Protein AF-A0A948RFN3-F1 (afdb_monomer_lite)

pLDDT: mean 95.17, std 4.59, range [65.12, 98.31]

Sequence (77 aa):
RVVLWMNIYLAVIFVVNTLTGSNYLFLAEKPPVATLLDLLPEWPWYILWIEVIGVAISLILYLPFAIQDWRVKAKAV

Secondary structure (DSSP, 8-state):
-HHHHHHHHHHHHHHHHHHH---GGG-SS--SS--GGGGSPSTTHHHHHHHHHHHHHHHHHHHHHHHHHHHHHHH--

Structure (mmCIF, N/CA/C/O backbone):
data_AF-A0A948RFN3-F1
#
_entry.id   AF-A0A948RFN3-F1
#
loop_
_atom_site.group_PDB
_atom_site.id
_atom_site.type_symbol
_atom_site.label_atom_id
_atom_site.label_alt_id
_atom_site.label_comp_id
_atom_site.label_asym_id
_atom_site.label_entity_id
_atom_site.label_seq_id
_atom_site.pdbx_PDB_ins_code
_atom_site.Cartn_x
_atom_site.Cartn_y
_atom_site.Cartn_z
_atom_site.occupancy
_atom_site.B_iso_or_equiv
_atom_site.auth_seq_id
_atom_site.auth_comp_id
_atom_site.auth_asym_id
_atom_site.auth_atom_id
_atom_site.pdbx_PDB_model_num
ATOM 1 N N . ARG A 1 1 ? -13.963 -5.528 0.502 1.00 90.56 1 ARG A N 1
ATOM 2 C CA . ARG A 1 1 ? -14.250 -4.916 -0.824 1.00 90.56 1 ARG A CA 1
ATOM 3 C C . ARG A 1 1 ? -13.106 -4.032 -1.317 1.00 90.56 1 ARG A C 1
ATOM 5 O O . ARG A 1 1 ? -12.632 -4.293 -2.407 1.00 90.56 1 ARG A O 1
ATOM 12 N N . VAL A 1 2 ? -12.656 -3.027 -0.555 1.00 92.19 2 VAL A N 1
ATOM 13 C CA . VAL A 1 2 ? -11.579 -2.108 -0.994 1.00 92.19 2 VAL A CA 1
ATOM 14 C C . VAL A 1 2 ? -10.280 -2.850 -1.335 1.00 92.19 2 VAL A C 1
ATOM 16 O O . VAL A 1 2 ? -9.768 -2.682 -2.432 1.00 92.19 2 VAL A O 1
ATOM 19 N N . VAL A 1 3 ? -9.816 -3.745 -0.453 1.00 94.12 3 VAL A N 1
ATOM 20 C CA . VAL A 1 3 ? -8.591 -4.546 -0.671 1.00 94.12 3 VAL A CA 1
ATOM 21 C C . VAL A 1 3 ? -8.658 -5.388 -1.950 1.00 94.12 3 VAL A C 1
ATOM 23 O O . VAL A 1 3 ? -7.686 -5.450 -2.695 1.00 94.12 3 VAL A O 1
ATOM 26 N N . LEU A 1 4 ? -9.825 -5.975 -2.240 1.00 96.06 4 LEU A N 1
ATOM 27 C CA . LEU A 1 4 ? -10.047 -6.769 -3.451 1.00 96.06 4 LEU A CA 1
ATOM 28 C C . LEU A 1 4 ? -9.910 -5.910 -4.714 1.00 96.06 4 LEU A C 1
ATOM 30 O O . LEU A 1 4 ? -9.182 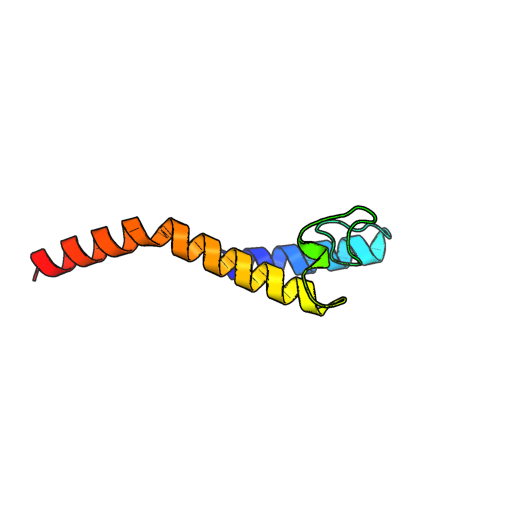-6.280 -5.625 1.00 96.06 4 LEU A O 1
ATOM 34 N N . TRP A 1 5 ? -10.582 -4.755 -4.758 1.00 97.06 5 TRP A N 1
ATOM 35 C CA . TRP A 1 5 ? -10.484 -3.849 -5.905 1.00 97.06 5 TRP A CA 1
ATOM 36 C C . TRP A 1 5 ? -9.072 -3.296 -6.092 1.00 97.06 5 TRP A C 1
ATOM 38 O O . TRP A 1 5 ? -8.620 -3.193 -7.227 1.00 97.06 5 TRP A O 1
ATOM 48 N N . MET A 1 6 ? -8.360 -3.005 -4.999 1.00 95.31 6 MET A N 1
ATOM 49 C CA . MET A 1 6 ? -6.952 -2.606 -5.059 1.00 95.31 6 MET A CA 1
ATOM 50 C C . MET A 1 6 ? -6.068 -3.696 -5.664 1.00 95.31 6 MET A C 1
ATOM 52 O O . MET A 1 6 ? -5.272 -3.399 -6.544 1.00 95.31 6 MET A O 1
ATOM 56 N N . ASN A 1 7 ? -6.242 -4.954 -5.254 1.00 96.19 7 ASN A N 1
ATOM 57 C CA . ASN A 1 7 ? -5.475 -6.077 -5.794 1.00 96.19 7 ASN A CA 1
ATOM 58 C C . ASN A 1 7 ? -5.782 -6.331 -7.282 1.00 96.19 7 ASN A C 1
ATOM 60 O O . ASN A 1 7 ? -4.871 -6.579 -8.067 1.00 96.19 7 ASN A O 1
ATOM 64 N N . ILE A 1 8 ? -7.049 -6.202 -7.698 1.00 98.12 8 ILE A N 1
ATOM 65 C CA . ILE A 1 8 ? -7.429 -6.269 -9.121 1.00 98.12 8 ILE A CA 1
ATOM 66 C C . ILE A 1 8 ? -6.748 -5.142 -9.908 1.00 98.12 8 ILE A C 1
ATOM 68 O O . ILE A 1 8 ? -6.167 -5.390 -10.962 1.00 98.12 8 ILE A O 1
ATOM 72 N N . TYR A 1 9 ? -6.790 -3.911 -9.395 1.00 97.50 9 TYR A N 1
ATOM 73 C CA . TYR A 1 9 ? -6.136 -2.767 -10.027 1.00 97.50 9 TYR A CA 1
ATOM 74 C C . TYR A 1 9 ? -4.614 -2.951 -10.117 1.00 97.50 9 TYR A C 1
ATOM 76 O O . TYR A 1 9 ? -4.035 -2.713 -11.174 1.00 97.50 9 TYR A O 1
ATOM 84 N N . LEU A 1 10 ? -3.980 -3.452 -9.053 1.00 96.81 10 LEU A N 1
ATOM 85 C CA . LEU A 1 10 ? -2.554 -3.773 -9.019 1.00 96.81 10 LEU A CA 1
ATOM 86 C C . LEU A 1 10 ? -2.196 -4.800 -10.095 1.00 96.81 10 LEU A C 1
ATOM 88 O O . LEU A 1 10 ? -1.260 -4.570 -10.855 1.00 96.81 10 LEU A O 1
ATOM 92 N N . ALA A 1 11 ? -2.967 -5.884 -10.217 1.00 97.50 11 ALA A N 1
ATOM 93 C CA . ALA A 1 11 ? -2.748 -6.901 -11.242 1.00 97.50 11 ALA A CA 1
ATOM 94 C C . ALA A 1 11 ? -2.852 -6.325 -12.666 1.00 97.50 11 ALA A C 1
ATOM 96 O O . ALA A 1 11 ? -2.016 -6.624 -13.517 1.00 97.50 11 ALA A O 1
ATOM 97 N N . VAL A 1 12 ? -3.834 -5.453 -12.921 1.00 98.31 12 VAL A N 1
ATOM 98 C CA . VAL A 1 12 ? -3.975 -4.768 -14.216 1.00 98.31 12 VAL A CA 1
ATOM 99 C C . VAL A 1 12 ? -2.764 -3.879 -14.501 1.00 98.31 12 VAL A C 1
ATOM 101 O O . VAL A 1 12 ? -2.180 -3.971 -15.578 1.00 98.31 12 VAL A O 1
ATOM 104 N N . ILE A 1 13 ? -2.355 -3.043 -13.544 1.00 98.00 13 ILE A N 1
ATOM 105 C CA . ILE A 1 13 ? -1.203 -2.147 -13.717 1.00 98.00 13 ILE A CA 1
ATOM 106 C C . ILE A 1 13 ? 0.101 -2.929 -13.867 1.00 98.00 13 ILE A C 1
ATOM 108 O O . ILE A 1 13 ? 0.953 -2.524 -14.653 1.00 98.00 13 ILE A O 1
ATOM 112 N N . PHE A 1 14 ? 0.250 -4.063 -13.182 1.00 97.25 14 PHE A N 1
ATOM 113 C CA . PHE A 1 14 ? 1.394 -4.949 -13.366 1.00 97.25 14 PHE A CA 1
ATOM 114 C C . PHE A 1 14 ? 1.498 -5.413 -14.823 1.00 97.25 14 PHE A C 1
ATOM 116 O O . PHE A 1 14 ? 2.551 -5.257 -15.438 1.00 97.25 14 PHE A O 1
ATOM 123 N N . VAL A 1 15 ? 0.390 -5.877 -15.415 1.00 98.06 15 VAL A N 1
ATOM 124 C CA . VAL A 1 15 ? 0.350 -6.246 -16.839 1.00 98.06 15 VAL A CA 1
ATOM 125 C C . VAL A 1 15 ? 0.697 -5.047 -17.724 1.00 98.06 15 VAL A C 1
ATOM 127 O O . VAL A 1 15 ? 1.560 -5.170 -18.590 1.00 98.06 15 VAL A O 1
ATOM 130 N N . VAL A 1 16 ? 0.100 -3.874 -17.491 1.00 98.12 16 VAL A N 1
ATOM 131 C CA . VAL A 1 16 ? 0.411 -2.667 -18.281 1.00 98.12 16 VAL A CA 1
ATOM 132 C C . VAL A 1 16 ? 1.902 -2.335 -18.218 1.00 98.12 16 VAL A C 1
ATOM 134 O O . VAL A 1 16 ? 2.519 -2.191 -19.268 1.00 98.12 16 VAL A O 1
ATOM 137 N N . ASN A 1 17 ? 2.493 -2.291 -17.021 1.00 97.75 17 ASN A N 1
ATOM 138 C CA . ASN A 1 17 ? 3.917 -2.023 -16.821 1.00 97.75 17 ASN A CA 1
ATOM 139 C C . ASN A 1 17 ? 4.802 -3.005 -17.595 1.00 97.75 17 ASN A C 1
ATOM 141 O O . ASN A 1 17 ? 5.747 -2.585 -18.257 1.00 97.75 17 ASN A O 1
ATOM 145 N N . THR A 1 18 ? 4.474 -4.302 -17.566 1.00 96.44 18 THR A N 1
ATOM 146 C CA . THR A 1 18 ? 5.242 -5.309 -18.316 1.00 96.44 18 THR A CA 1
ATOM 147 C C . THR A 1 18 ? 5.144 -5.136 -19.833 1.00 96.44 18 THR A C 1
ATOM 149 O O . THR A 1 18 ? 6.104 -5.438 -20.535 1.00 96.44 18 THR A O 1
ATOM 152 N N . LEU A 1 19 ? 4.018 -4.629 -20.349 1.00 98.12 19 LEU A N 1
ATOM 153 C CA . LEU A 1 19 ? 3.806 -4.430 -21.786 1.00 98.12 19 LEU A CA 1
ATOM 154 C C . LEU A 1 19 ? 4.440 -3.139 -22.317 1.00 98.12 19 LEU A C 1
ATOM 156 O O . LEU A 1 19 ? 4.891 -3.104 -23.459 1.00 98.12 19 LEU A O 1
ATOM 160 N N . THR A 1 20 ? 4.451 -2.072 -21.520 1.00 97.38 20 THR A N 1
ATOM 161 C CA . THR A 1 20 ? 4.931 -0.742 -21.935 1.00 97.38 20 THR A CA 1
ATOM 162 C C . THR A 1 20 ? 6.355 -0.439 -21.469 1.00 97.38 20 THR A C 1
ATOM 164 O O . THR A 1 20 ? 6.934 0.553 -21.906 1.00 97.38 20 THR A O 1
ATOM 167 N N . GLY A 1 21 ? 6.908 -1.245 -20.558 1.00 95.75 21 GLY A N 1
ATOM 168 C CA . GLY A 1 21 ? 8.162 -0.945 -19.865 1.00 95.75 21 GLY A CA 1
ATOM 169 C C . GLY A 1 21 ? 8.045 0.207 -18.860 1.00 95.75 21 GLY A C 1
ATOM 170 O O . GLY A 1 21 ? 9.062 0.761 -18.447 1.00 95.75 21 GLY A O 1
ATOM 171 N N . SER A 1 22 ? 6.826 0.613 -18.483 1.00 96.62 22 SER A N 1
ATOM 172 C CA . SER A 1 22 ? 6.604 1.651 -17.471 1.00 96.62 22 SER A CA 1
ATOM 173 C C . SER A 1 22 ? 6.698 1.105 -16.045 1.00 96.62 22 SER A C 1
ATOM 175 O O . SER A 1 22 ? 6.652 -0.100 -15.817 1.00 96.62 22 SER A O 1
ATOM 177 N N . ASN A 1 23 ? 6.754 2.006 -15.061 1.00 96.69 23 ASN A N 1
ATOM 178 C CA . ASN A 1 23 ? 6.790 1.649 -13.643 1.00 96.69 23 ASN A CA 1
ATOM 179 C C . ASN A 1 23 ? 5.729 2.411 -12.826 1.00 96.69 23 ASN A C 1
ATOM 181 O O . ASN A 1 23 ? 6.029 3.130 -11.871 1.00 96.69 23 ASN A O 1
ATOM 185 N N . TYR A 1 24 ? 4.458 2.283 -13.215 1.00 95.69 24 TYR A N 1
ATOM 186 C CA . TYR A 1 24 ? 3.350 2.838 -12.438 1.00 95.69 24 TYR A CA 1
ATOM 187 C C . TYR A 1 24 ? 3.166 2.081 -11.125 1.00 95.69 24 TYR A C 1
ATOM 189 O O . TYR A 1 24 ? 3.404 0.874 -11.056 1.00 95.69 24 TYR A O 1
ATOM 197 N N . LEU A 1 25 ? 2.737 2.808 -10.087 1.00 95.50 25 LEU A N 1
ATOM 198 C CA . LEU A 1 25 ? 2.634 2.323 -8.702 1.00 95.50 25 LEU A CA 1
ATOM 199 C C . LEU A 1 25 ? 3.955 1.787 -8.120 1.00 95.50 25 LEU A C 1
ATOM 201 O O . LEU A 1 25 ? 3.937 1.206 -7.039 1.00 95.50 25 LEU A O 1
ATOM 205 N N . PHE A 1 26 ? 5.082 1.997 -8.811 1.00 96.00 26 PHE A N 1
ATOM 206 C CA . PHE A 1 26 ? 6.381 1.439 -8.446 1.00 96.00 26 PHE A CA 1
ATOM 207 C C . PHE A 1 26 ? 6.309 -0.079 -8.237 1.00 96.00 26 PHE A C 1
ATOM 209 O O . PHE A 1 26 ? 6.748 -0.580 -7.208 1.00 96.00 26 PHE A O 1
ATOM 216 N N . LEU A 1 27 ? 5.692 -0.816 -9.170 1.00 95.94 27 LEU A N 1
ATOM 217 C CA . LEU A 1 27 ? 5.570 -2.281 -9.091 1.00 95.94 27 LEU A CA 1
ATOM 218 C C . LEU A 1 27 ? 6.763 -3.032 -9.683 1.00 95.94 27 LEU A C 1
ATOM 220 O O . LEU A 1 27 ? 6.916 -4.211 -9.385 1.00 95.94 27 LEU A O 1
ATOM 224 N N . ALA A 1 28 ? 7.560 -2.398 -10.544 1.00 95.19 28 ALA A N 1
ATOM 225 C CA . ALA A 1 28 ? 8.729 -3.023 -11.163 1.00 95.19 28 ALA A CA 1
ATOM 226 C C . ALA A 1 28 ? 9.993 -2.797 -10.325 1.00 95.19 28 ALA A C 1
ATOM 228 O O . ALA A 1 28 ? 10.771 -3.717 -10.103 1.00 95.19 28 ALA A O 1
ATOM 229 N N . GLU A 1 29 ? 10.169 -1.578 -9.823 1.00 94.62 29 GLU A N 1
ATOM 230 C CA . GLU A 1 29 ? 11.295 -1.186 -8.978 1.00 94.62 29 GLU A CA 1
ATOM 231 C C . GLU A 1 29 ? 10.947 0.058 -8.154 1.00 94.62 29 GLU A C 1
ATOM 233 O O . GLU A 1 29 ? 9.967 0.761 -8.434 1.00 94.62 29 GLU A O 1
ATOM 238 N N . LYS A 1 30 ? 11.762 0.343 -7.136 1.00 94.88 30 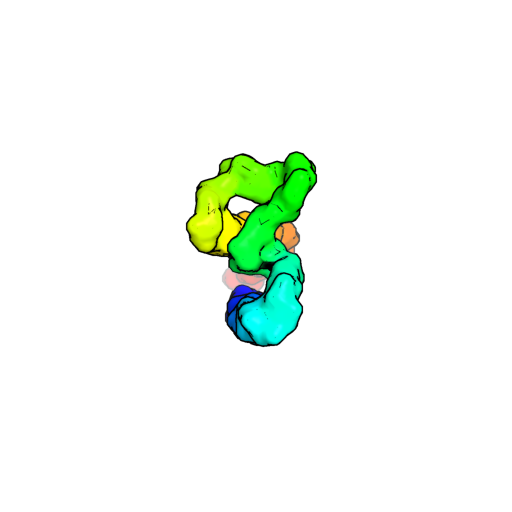LYS A N 1
ATOM 239 C CA . LYS A 1 30 ? 11.630 1.555 -6.322 1.00 94.88 30 LYS A CA 1
ATOM 240 C C . LYS A 1 30 ? 12.012 2.803 -7.144 1.00 94.88 30 LYS A C 1
ATOM 242 O O . LYS A 1 30 ? 12.801 2.696 -8.081 1.00 94.88 30 LYS A O 1
ATOM 247 N N . PRO A 1 31 ? 11.477 3.991 -6.808 1.00 94.38 31 PRO A N 1
ATOM 248 C CA . PRO A 1 31 ? 11.903 5.241 -7.430 1.00 94.38 31 PRO A CA 1
ATOM 249 C C . PRO A 1 31 ? 13.420 5.456 -7.275 1.00 94.38 31 PRO A C 1
ATOM 251 O O . PRO A 1 31 ? 13.963 5.135 -6.222 1.00 94.38 31 PRO A O 1
ATOM 254 N N . PRO A 1 32 ? 14.104 6.089 -8.245 1.00 92.31 32 PRO A N 1
ATOM 255 C CA . PRO A 1 32 ? 15.550 6.347 -8.179 1.00 92.31 32 PRO A CA 1
ATOM 256 C C . PRO A 1 32 ? 15.936 7.487 -7.214 1.00 92.31 32 PRO A C 1
ATOM 258 O O . PRO A 1 32 ? 17.063 7.977 -7.237 1.00 92.31 32 PRO A O 1
ATOM 261 N N . VAL A 1 33 ? 14.994 7.958 -6.400 1.00 94.31 33 VAL A N 1
ATOM 262 C CA . VAL A 1 33 ? 15.162 9.054 -5.442 1.00 94.31 33 VAL A CA 1
ATOM 263 C C . VAL A 1 33 ? 14.892 8.533 -4.040 1.00 94.31 33 VAL A C 1
ATOM 265 O O . VAL A 1 33 ? 14.136 7.580 -3.878 1.00 94.31 33 VAL A O 1
ATOM 268 N N . ALA A 1 34 ? 15.465 9.185 -3.028 1.00 95.25 34 ALA A N 1
ATOM 269 C CA . ALA A 1 34 ? 15.245 8.794 -1.641 1.00 95.25 34 ALA A CA 1
ATOM 270 C C . ALA A 1 34 ? 13.754 8.890 -1.274 1.00 95.25 34 ALA A C 1
ATOM 272 O O . ALA A 1 34 ? 13.148 9.962 -1.366 1.00 95.25 34 ALA A O 1
ATOM 273 N N . THR A 1 35 ? 13.164 7.776 -0.844 1.00 95.44 35 THR A N 1
ATOM 274 C CA . THR A 1 35 ? 11.756 7.684 -0.438 1.00 95.44 35 THR A CA 1
ATOM 275 C C . THR A 1 35 ? 11.570 6.774 0.775 1.00 95.44 35 THR A C 1
ATOM 277 O O . THR A 1 35 ? 12.460 6.035 1.182 1.00 95.44 35 THR A O 1
ATOM 280 N N . LEU A 1 36 ? 10.361 6.763 1.346 1.00 94.44 36 LEU A N 1
ATOM 281 C CA . LEU A 1 36 ? 10.007 5.814 2.410 1.00 94.44 36 LEU A CA 1
ATOM 282 C C . LEU A 1 36 ? 10.075 4.346 1.958 1.00 94.44 36 LEU A C 1
ATOM 284 O O . LEU A 1 36 ? 10.184 3.461 2.803 1.00 94.44 36 LEU A O 1
ATOM 288 N N . LEU A 1 37 ? 10.031 4.077 0.648 1.00 94.94 37 LEU A N 1
ATOM 289 C CA . LEU A 1 37 ? 10.155 2.720 0.116 1.00 94.94 37 LEU A CA 1
ATOM 290 C C . LEU A 1 37 ? 11.549 2.133 0.358 1.00 94.94 37 LEU A C 1
ATOM 292 O O . LEU A 1 37 ? 11.692 0.912 0.404 1.00 94.94 37 LEU A O 1
ATOM 296 N N . ASP A 1 38 ? 12.562 2.970 0.578 1.00 95.31 38 ASP A N 1
ATOM 297 C CA . ASP A 1 38 ? 13.934 2.531 0.854 1.00 95.31 38 ASP A CA 1
ATOM 298 C C . ASP A 1 38 ? 14.069 1.883 2.235 1.00 95.31 38 ASP A C 1
ATOM 300 O O . ASP A 1 38 ? 14.970 1.082 2.458 1.00 95.31 38 ASP A O 1
ATOM 304 N N . LEU A 1 39 ? 13.126 2.163 3.140 1.00 96.38 39 LEU A N 1
ATOM 305 C CA . LEU A 1 39 ? 13.038 1.528 4.458 1.00 96.38 39 LEU A CA 1
ATOM 306 C C . LEU A 1 39 ? 12.434 0.117 4.398 1.00 96.38 39 LEU A C 1
ATOM 308 O O . LEU A 1 39 ? 12.471 -0.613 5.388 1.00 96.38 39 LEU A O 1
ATOM 312 N N . LEU A 1 40 ? 11.833 -0.256 3.265 1.00 96.88 40 LEU A N 1
ATOM 313 C CA . LEU A 1 40 ? 11.175 -1.545 3.066 1.00 96.88 40 LEU A CA 1
ATOM 314 C C . LEU A 1 40 ? 12.122 -2.554 2.391 1.00 96.88 40 LEU A C 1
ATOM 316 O O . LEU A 1 40 ? 13.077 -2.142 1.727 1.00 96.88 40 LEU A O 1
ATOM 320 N N . PRO A 1 41 ? 11.849 -3.870 2.485 1.00 96.62 41 PRO A N 1
ATOM 321 C CA . PRO A 1 41 ? 12.652 -4.900 1.823 1.00 96.62 41 PRO A CA 1
ATOM 322 C C . PRO A 1 41 ? 12.776 -4.726 0.301 1.00 96.62 41 PRO A C 1
ATOM 324 O O . PRO A 1 41 ? 1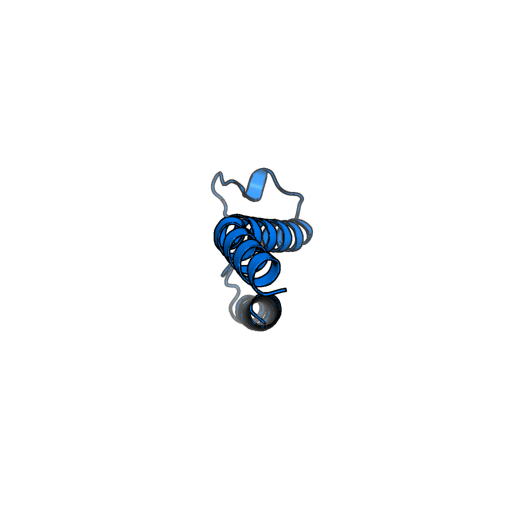2.114 -3.894 -0.322 1.00 96.62 41 PRO A O 1
ATOM 327 N N . GLU A 1 42 ? 13.641 -5.522 -0.316 1.00 95.69 42 GLU A N 1
ATOM 328 C CA . GLU A 1 42 ? 13.829 -5.505 -1.768 1.00 95.69 42 GLU A CA 1
ATOM 329 C C . GLU A 1 42 ? 12.587 -5.992 -2.528 1.00 95.69 42 GLU A C 1
ATOM 331 O O . GLU A 1 42 ? 11.662 -6.591 -1.967 1.00 95.69 42 GLU A O 1
ATOM 336 N N . TRP A 1 43 ? 12.548 -5.692 -3.826 1.00 95.44 43 TRP A N 1
ATOM 337 C CA . TRP A 1 43 ? 11.495 -6.170 -4.716 1.00 95.44 43 TRP A CA 1
ATOM 338 C C . TRP A 1 43 ? 11.440 -7.712 -4.720 1.00 95.44 43 TRP A C 1
ATOM 340 O O . TRP A 1 43 ? 12.495 -8.347 -4.723 1.00 95.44 43 TRP A O 1
ATOM 350 N N . PRO A 1 44 ? 10.249 -8.344 -4.729 1.00 95.25 44 PRO A N 1
ATOM 351 C CA . PRO A 1 44 ? 8.900 -7.758 -4.760 1.00 95.25 44 PRO A CA 1
ATOM 352 C C . PRO A 1 44 ? 8.282 -7.536 -3.367 1.00 95.25 44 PRO A C 1
ATOM 354 O O . PRO A 1 44 ? 7.128 -7.126 -3.251 1.00 95.25 44 PRO A O 1
ATOM 357 N N . TRP A 1 45 ? 9.018 -7.812 -2.289 1.00 96.75 45 TRP A N 1
ATOM 358 C CA . TRP A 1 45 ? 8.466 -7.910 -0.937 1.00 96.75 45 TRP A CA 1
ATOM 359 C C . TRP A 1 45 ? 7.911 -6.594 -0.394 1.00 96.75 45 TRP A C 1
ATOM 361 O O . TRP A 1 45 ? 6.929 -6.616 0.350 1.00 96.75 45 TRP A O 1
ATOM 371 N N . TYR A 1 46 ? 8.478 -5.442 -0.768 1.00 96.19 46 TYR A N 1
ATOM 372 C CA . TYR A 1 46 ? 7.934 -4.154 -0.321 1.00 96.19 46 TYR A CA 1
ATOM 373 C C . TYR A 1 46 ? 6.504 -3.901 -0.811 1.00 96.19 46 TYR A C 1
ATOM 375 O O . TYR A 1 46 ? 5.783 -3.153 -0.160 1.00 96.19 46 TYR A O 1
ATOM 383 N N . ILE A 1 47 ? 6.069 -4.527 -1.911 1.00 96.19 47 ILE A N 1
ATOM 384 C CA . ILE A 1 47 ? 4.704 -4.376 -2.432 1.00 96.19 47 ILE A CA 1
ATOM 385 C C . ILE A 1 47 ? 3.702 -4.916 -1.403 1.00 96.19 47 ILE A C 1
ATOM 387 O O . ILE A 1 47 ? 2.742 -4.231 -1.054 1.00 96.19 47 ILE A O 1
ATOM 391 N N . LEU A 1 48 ? 3.993 -6.082 -0.813 1.00 96.19 48 LEU A N 1
ATOM 392 C CA . LEU A 1 48 ? 3.187 -6.650 0.272 1.00 96.19 48 LEU A CA 1
ATOM 393 C C . LEU A 1 48 ? 3.204 -5.759 1.520 1.00 96.19 48 LEU A C 1
ATOM 395 O O . LEU A 1 48 ? 2.175 -5.580 2.169 1.00 96.19 48 LEU A O 1
ATOM 399 N N . TRP A 1 49 ? 4.351 -5.158 1.848 1.00 97.50 49 TRP A N 1
ATOM 400 C CA . TRP A 1 49 ? 4.436 -4.214 2.964 1.00 97.50 49 TRP A CA 1
ATOM 401 C C . TRP A 1 49 ? 3.592 -2.960 2.734 1.00 97.50 49 TRP A C 1
ATOM 403 O O . TRP A 1 49 ? 2.907 -2.525 3.657 1.00 97.50 49 TRP A O 1
ATOM 413 N N . ILE A 1 50 ? 3.580 -2.406 1.518 1.00 96.12 50 ILE A N 1
ATOM 414 C CA . ILE A 1 50 ? 2.708 -1.279 1.163 1.00 96.12 50 ILE A CA 1
ATOM 415 C C . ILE A 1 50 ? 1.235 -1.667 1.344 1.00 96.12 50 ILE A C 1
ATOM 417 O O . ILE A 1 50 ? 0.470 -0.873 1.892 1.00 96.12 50 ILE A O 1
ATOM 421 N N . GLU A 1 51 ? 0.829 -2.877 0.945 1.00 96.06 51 GLU A N 1
ATOM 422 C CA . GLU A 1 51 ? -0.545 -3.351 1.159 1.00 96.06 51 GLU A CA 1
ATOM 423 C C . GLU A 1 51 ? -0.901 -3.431 2.647 1.00 96.06 51 GLU A C 1
ATOM 425 O O . GLU A 1 51 ? -1.939 -2.909 3.063 1.00 96.06 51 GLU A O 1
ATOM 430 N N . VAL A 1 52 ? -0.024 -4.020 3.466 1.00 97.19 52 VAL A N 1
ATOM 431 C CA . VAL A 1 52 ? -0.214 -4.106 4.922 1.00 97.19 52 VAL A CA 1
ATOM 432 C C . VAL A 1 52 ? -0.326 -2.714 5.541 1.00 97.19 52 VAL A C 1
ATOM 434 O O . VAL A 1 52 ? -1.246 -2.463 6.321 1.00 97.19 52 VAL A O 1
ATOM 437 N N . ILE A 1 53 ? 0.561 -1.790 5.164 1.00 97.19 53 ILE A N 1
ATOM 438 C CA . ILE A 1 53 ? 0.541 -0.401 5.636 1.00 97.19 53 ILE A CA 1
ATOM 439 C C . ILE A 1 53 ? -0.763 0.288 5.214 1.00 97.19 53 ILE A C 1
ATOM 441 O O . ILE A 1 53 ? -1.415 0.925 6.040 1.00 97.19 53 ILE A O 1
ATOM 445 N N . GLY A 1 54 ? -1.192 0.128 3.961 1.00 95.81 54 GLY A N 1
ATOM 446 C CA . GLY A 1 54 ? -2.430 0.715 3.450 1.00 95.81 54 GLY A CA 1
ATOM 447 C C . GLY A 1 54 ? -3.676 0.206 4.178 1.00 95.81 54 GLY A C 1
ATOM 448 O O . GLY A 1 54 ? -4.553 0.998 4.541 1.00 95.81 54 GLY A O 1
ATOM 449 N N . VAL A 1 55 ? -3.747 -1.100 4.456 1.00 96.75 55 VAL A N 1
ATOM 450 C CA . VAL A 1 55 ? -4.822 -1.695 5.265 1.00 96.75 55 VAL A CA 1
ATOM 451 C C . VAL A 1 55 ? -4.773 -1.172 6.698 1.00 96.75 55 VAL A C 1
ATOM 453 O O . VAL A 1 55 ? -5.807 -0.753 7.217 1.00 96.75 55 VAL A O 1
ATOM 456 N N . ALA A 1 56 ? -3.593 -1.133 7.321 1.00 97.50 56 ALA A N 1
ATOM 457 C CA . ALA A 1 56 ? -3.427 -0.621 8.678 1.00 97.50 56 ALA A CA 1
ATOM 458 C C . ALA A 1 56 ? -3.890 0.838 8.793 1.00 97.50 56 ALA A C 1
ATOM 460 O O . ALA A 1 56 ? -4.708 1.150 9.655 1.00 97.50 56 ALA A O 1
ATOM 461 N N . ILE A 1 57 ? -3.453 1.715 7.884 1.00 97.25 57 ILE A N 1
ATOM 462 C CA . ILE A 1 57 ? -3.882 3.121 7.837 1.00 97.25 57 ILE A CA 1
ATOM 463 C C . ILE A 1 57 ? -5.400 3.213 7.655 1.00 97.25 57 ILE A C 1
ATOM 465 O O . ILE A 1 57 ? -6.060 3.959 8.375 1.00 97.25 57 ILE A O 1
ATOM 469 N N . SER A 1 58 ? -5.974 2.423 6.744 1.00 96.19 58 SER A N 1
ATOM 470 C CA . SER A 1 58 ? -7.423 2.418 6.510 1.00 96.19 58 SER A CA 1
ATOM 471 C C . SER A 1 58 ? -8.210 2.036 7.769 1.00 96.19 58 SER A C 1
ATOM 473 O O . SER A 1 58 ? -9.225 2.659 8.078 1.00 96.19 58 SER A O 1
ATOM 475 N N . LEU A 1 59 ? -7.736 1.037 8.520 1.00 96.44 59 LEU A N 1
ATOM 476 C CA . LEU A 1 59 ? -8.354 0.609 9.777 1.00 96.44 59 LEU A CA 1
ATOM 477 C C . LEU A 1 59 ? -8.190 1.653 10.884 1.00 96.44 59 LEU A C 1
ATOM 479 O O . LEU A 1 59 ? -9.151 1.923 11.600 1.00 96.44 59 LEU A O 1
ATOM 483 N N . ILE A 1 60 ? -7.012 2.271 10.998 1.00 98.19 60 ILE A N 1
ATOM 484 C CA . ILE A 1 60 ? -6.748 3.349 11.962 1.00 98.19 60 ILE A CA 1
ATOM 485 C C . ILE A 1 60 ? -7.693 4.528 11.713 1.00 98.19 60 ILE A C 1
ATOM 487 O O . ILE A 1 60 ? -8.307 5.032 12.650 1.00 98.19 60 ILE A O 1
ATOM 491 N N . LEU A 1 61 ? -7.865 4.935 10.453 1.00 97.25 61 LEU A N 1
ATOM 492 C CA . LEU A 1 61 ? -8.772 6.024 10.088 1.00 97.25 61 LEU A CA 1
ATOM 493 C C . LEU A 1 61 ? -10.249 5.667 10.313 1.00 97.25 61 LEU A C 1
ATOM 495 O O . LEU A 1 61 ? -11.051 6.547 10.622 1.00 97.25 61 LEU A O 1
ATOM 499 N N . TYR A 1 62 ? -10.618 4.389 10.192 1.00 96.44 62 TYR A N 1
ATOM 500 C CA . TYR A 1 62 ? -11.983 3.924 10.455 1.00 96.44 62 TYR A CA 1
ATOM 501 C C . TYR A 1 62 ? -12.286 3.711 11.950 1.00 96.44 62 TYR A C 1
ATOM 503 O O . TYR A 1 62 ? -13.449 3.724 12.360 1.00 96.44 62 TYR A O 1
ATOM 511 N N . LEU A 1 63 ? -11.255 3.560 12.784 1.00 97.44 63 LEU A N 1
ATOM 512 C CA . LEU A 1 63 ? -11.366 3.247 14.207 1.00 97.44 63 LEU A CA 1
ATOM 513 C C . LEU A 1 63 ? -12.362 4.123 15.002 1.00 97.44 63 LEU A C 1
ATOM 515 O O . LEU A 1 63 ? -13.172 3.539 15.726 1.00 97.44 63 LEU A O 1
ATOM 519 N N . PRO A 1 64 ? -12.378 5.473 14.907 1.00 97.12 64 PRO A N 1
ATOM 520 C CA . PRO A 1 64 ? -13.312 6.283 15.696 1.00 97.12 64 PRO A CA 1
ATOM 521 C C . PRO A 1 64 ? -14.783 5.986 15.373 1.00 97.12 64 PRO A C 1
ATOM 523 O O . PRO A 1 64 ? -15.613 5.935 16.283 1.00 97.12 64 PRO A O 1
ATOM 526 N N . PHE A 1 65 ? -15.099 5.724 14.103 1.00 97.00 65 PHE A N 1
ATOM 527 C CA . PHE A 1 65 ? -16.450 5.374 13.661 1.00 97.00 65 PHE A CA 1
ATOM 528 C C . PHE A 1 65 ? -16.840 3.975 14.137 1.00 97.00 65 PHE A C 1
ATOM 530 O O . PHE A 1 65 ? -17.923 3.789 14.683 1.00 97.00 65 PHE A O 1
ATOM 537 N N . ALA A 1 66 ? -15.921 3.010 14.040 1.00 96.19 66 ALA A N 1
ATOM 538 C CA . ALA A 1 66 ? -16.144 1.663 14.560 1.00 96.19 66 ALA A CA 1
ATOM 539 C C . ALA A 1 66 ? -16.442 1.667 16.073 1.00 96.19 66 ALA A C 1
ATOM 54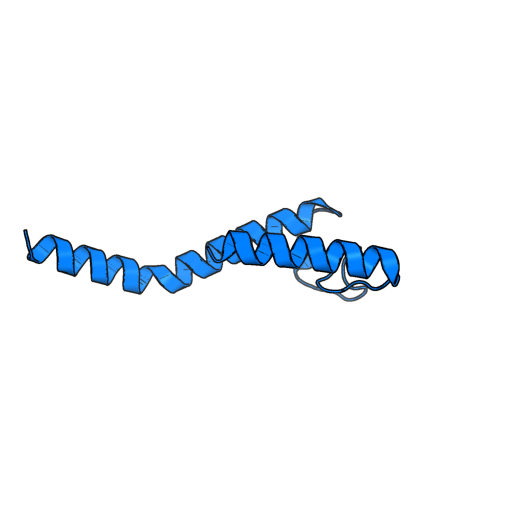1 O O . ALA A 1 66 ? -17.345 0.969 16.538 1.00 96.19 66 ALA A O 1
ATOM 542 N N . ILE A 1 67 ? -15.718 2.490 16.845 1.00 97.12 67 ILE A N 1
ATOM 543 C CA . ILE A 1 67 ? -15.959 2.668 18.284 1.00 97.12 67 ILE A CA 1
ATOM 544 C C . ILE A 1 67 ? -17.336 3.296 18.533 1.00 97.12 67 ILE A C 1
ATOM 546 O O . ILE A 1 67 ? -18.053 2.861 19.438 1.00 97.12 67 ILE A O 1
ATOM 550 N N . GLN A 1 68 ? -17.718 4.315 17.758 1.00 96.62 68 GLN A N 1
ATOM 551 C CA . GLN A 1 68 ? -19.027 4.956 17.877 1.00 96.62 68 GLN A CA 1
ATOM 552 C C . GLN A 1 68 ? -20.164 3.963 17.604 1.00 96.62 68 GLN A C 1
ATOM 554 O O . GLN A 1 68 ? -21.072 3.840 18.428 1.00 96.62 68 GLN A O 1
ATOM 559 N N . ASP A 1 69 ? -20.081 3.210 16.510 1.00 95.25 69 ASP A N 1
ATOM 560 C CA . ASP A 1 69 ? -21.087 2.223 16.116 1.00 95.25 69 ASP A CA 1
ATOM 561 C C . ASP A 1 69 ? -21.246 1.122 17.170 1.00 95.25 69 ASP A C 1
ATOM 563 O O . ASP A 1 69 ? -22.365 0.720 17.505 1.00 95.25 69 ASP A O 1
ATOM 567 N N . TRP A 1 70 ? -20.132 0.655 17.743 1.00 94.81 70 TRP A N 1
ATOM 568 C CA . TRP A 1 70 ? -20.152 -0.338 18.816 1.00 94.81 70 TRP A CA 1
ATOM 569 C C . TRP A 1 70 ? -20.848 0.190 20.076 1.00 94.81 70 TRP A C 1
ATOM 571 O O . TRP A 1 70 ? -21.699 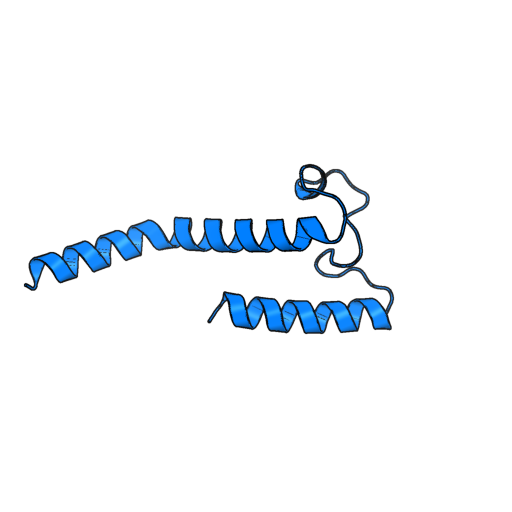-0.495 20.646 1.00 94.81 70 TRP A O 1
ATOM 581 N N . ARG A 1 71 ? -20.560 1.438 20.471 1.00 94.81 71 ARG A N 1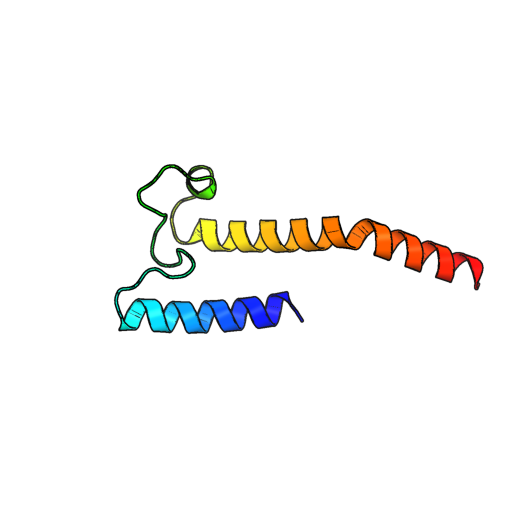
ATOM 582 C CA . ARG A 1 71 ? -21.211 2.093 21.618 1.00 94.81 71 ARG A CA 1
ATOM 583 C C . ARG A 1 71 ? -22.711 2.294 21.410 1.00 94.81 71 ARG A C 1
ATOM 585 O O . ARG A 1 71 ? -23.467 2.155 22.367 1.00 94.81 71 ARG A O 1
ATOM 592 N N . VAL A 1 72 ? -23.147 2.636 20.196 1.00 94.50 72 VAL A N 1
ATOM 593 C CA . VAL A 1 72 ? -24.576 2.800 19.873 1.00 94.50 72 VAL A CA 1
ATOM 594 C C . VAL A 1 72 ? -25.304 1.461 19.972 1.00 94.50 72 VAL A C 1
ATOM 596 O O . VAL A 1 72 ? -26.334 1.385 20.636 1.00 94.50 72 VAL A O 1
ATOM 599 N N . LYS A 1 73 ? -24.743 0.392 19.394 1.00 91.38 73 LYS A N 1
ATOM 600 C CA . LYS A 1 73 ? -25.324 -0.958 19.485 1.00 91.38 73 LYS A CA 1
ATOM 601 C C . LYS A 1 73 ? -25.422 -1.456 20.925 1.00 91.38 73 LYS A C 1
ATOM 603 O O . LYS A 1 73 ? -26.450 -2.005 21.293 1.00 91.38 73 LYS A O 1
ATOM 608 N N . ALA A 1 74 ? -24.395 -1.226 21.743 1.00 88.31 74 ALA A N 1
ATOM 609 C CA . ALA A 1 74 ? -24.379 -1.653 23.142 1.00 88.31 74 ALA A CA 1
ATOM 610 C C . ALA A 1 74 ? -25.443 -0.963 24.015 1.00 88.31 74 ALA A C 1
ATOM 612 O O . ALA A 1 74 ? -25.847 -1.528 25.019 1.00 88.31 74 ALA A O 1
ATOM 613 N N . LYS A 1 75 ? -25.892 0.246 23.649 1.00 83.44 75 LYS A N 1
ATOM 614 C CA . LYS A 1 75 ? -26.985 0.952 24.342 1.00 83.44 75 LYS A CA 1
ATOM 615 C C . LYS A 1 75 ? -28.382 0.538 23.873 1.00 83.44 75 LYS A C 1
ATOM 617 O O . LYS A 1 75 ? -29.357 0.911 24.514 1.00 83.44 75 LYS A O 1
ATOM 622 N N . ALA A 1 76 ? -28.482 -0.128 22.725 1.00 77.62 76 ALA A N 1
ATOM 623 C CA . ALA A 1 76 ? -29.747 -0.551 22.130 1.00 77.62 76 ALA A CA 1
ATOM 624 C C . ALA A 1 76 ? -30.178 -1.967 22.563 1.00 77.62 76 ALA A C 1
ATOM 626 O O . ALA A 1 76 ? -31.268 -2.399 22.191 1.00 77.62 76 ALA A O 1
ATOM 627 N N . VAL A 1 77 ? -29.319 -2.674 23.306 1.00 65.12 77 VAL A N 1
ATOM 628 C CA . VAL A 1 77 ? -29.555 -3.984 23.939 1.00 65.12 77 VAL A CA 1
ATOM 629 C C . VAL A 1 77 ? -29.797 -3.759 25.424 1.00 65.12 77 VAL A C 1
ATOM 631 O O . VAL A 1 77 ? -30.713 -4.414 25.963 1.00 65.12 77 VAL A O 1
#

Foldseek 3Di:
DVLVVVVVVVVVVVVVCVVPVDQPVNQPHDDPDDDPLVVPDGPPRSVVVVSVVVVVVVCVVCVVVVVVVVVVVVVVD

Radius of gyration: 17.56 Å; chains: 1; bounding box: 45×17×46 Å